Protein AF-A0A6N8WL95-F1 (afdb_monomer)

Radius of gyration: 17.1 Å; Cα contacts (8 Å, |Δi|>4): 83; chains: 1; bounding box: 52×38×41 Å

pLDDT: mean 83.19, std 17.01, range [36.81, 97.06]

Sequence (125 aa):
MNINTDHLKRCISTLRVAWEGLQQCEPGDVLYEIYRAACVKEFELVLDQSGRLLKRRLRPYFASNRQADQLYFNDVFRYAAKHCLIGGDACERWLEYRAARNDTAHEYTAVWLRHITPVAGRPRT

Foldseek 3Di:
DDDDCVQLVVLVVQLVVLVVQLVVDDPPDPSVVVSLVSNLVSVVVNLVSVLVRLLVVCQVVDPHNVVSVPDDSLVSLVSCCVVVVDPPVVSVVSVVLVVCVVPPSPCNVVVVVVPPDDDPDDPDD

Solvent-accessible surface area (backbone atoms only — not comparable to full-atom values): 7207 Å² total; per-residue (Å²): 136,91,77,89,54,65,68,50,53,48,32,52,50,52,26,48,53,24,46,59,52,29,75,74,40,56,93,88,38,72,66,23,54,51,22,49,52,44,30,56,52,28,46,54,50,38,52,53,45,50,52,55,54,48,35,63,68,44,24,84,82,40,101,40,59,65,62,38,68,67,50,51,75,69,49,42,41,52,52,32,28,77,69,65,76,41,52,64,72,54,33,52,54,54,48,51,58,58,54,48,66,76,47,63,81,75,59,43,60,61,60,49,54,64,74,76,52,77,80,77,73,78,82,82,127

Mean predicted aligned error: 9.01 Å

Nearest PDB structures (foldseek):
  1jog-assembly1_B  TM=7.564E-01  e=5.839E-02  Haemophilus influenzae
  7bxo-assembly1_H  TM=4.828E-01  e=1.302E-01  Shewanella oneidensis MR-1
  7ae9-assembly2_D  TM=5.629E-01  e=1.295E+00  Aphanizomenon flos-aquae 2012/KM1/D3
  8h1j-assembly1_A  TM=5.647E-01  e=1.604E+00  Deinococcus radiodurans R1 = ATCC 13939 = DSM 20539

Structure (mmCIF, N/CA/C/O backbone):
data_AF-A0A6N8WL95-F1
#
_entry.id   AF-A0A6N8WL95-F1
#
loop_
_atom_site.group_PDB
_atom_site.id
_atom_site.type_symbol
_atom_site.label_atom_id
_atom_site.label_alt_id
_atom_site.label_comp_id
_atom_site.label_asym_id
_atom_site.label_entity_id
_atom_site.label_seq_id
_atom_site.pdbx_PDB_ins_code
_atom_site.Cartn_x
_atom_site.Cartn_y
_atom_site.Cartn_z
_atom_site.occupancy
_atom_site.B_iso_or_equiv
_atom_site.auth_seq_id
_atom_site.auth_comp_id
_atom_site.auth_asym_id
_atom_site.auth_atom_id
_atom_site.pdbx_PDB_model_num
ATOM 1 N N . MET A 1 1 ? 7.858 -14.722 -15.796 1.00 62.19 1 MET A N 1
ATOM 2 C CA . MET A 1 1 ? 8.129 -14.481 -14.359 1.00 62.19 1 MET A CA 1
ATOM 3 C C . MET A 1 1 ? 6.832 -14.643 -13.584 1.00 62.19 1 MET A C 1
ATOM 5 O O . MET A 1 1 ? 5.928 -13.839 -13.774 1.00 62.19 1 MET A O 1
ATOM 9 N N . ASN A 1 2 ? 6.709 -15.696 -12.773 1.00 77.94 2 ASN A N 1
ATOM 10 C CA . ASN A 1 2 ? 5.534 -15.896 -11.924 1.00 77.94 2 ASN A CA 1
ATOM 11 C C . ASN A 1 2 ? 5.722 -15.101 -10.623 1.00 77.94 2 ASN A C 1
ATOM 13 O 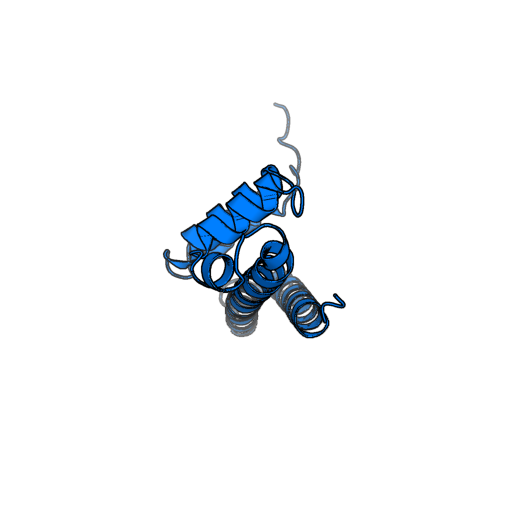O . ASN A 1 2 ? 6.764 -15.223 -9.982 1.00 77.94 2 ASN A O 1
ATOM 17 N N . ILE A 1 3 ? 4.764 -14.248 -10.258 1.00 84.94 3 ILE A N 1
ATOM 18 C CA . ILE A 1 3 ? 4.829 -13.470 -9.016 1.00 84.94 3 ILE A CA 1
ATOM 19 C C . ILE A 1 3 ? 3.818 -14.049 -8.039 1.00 84.94 3 ILE A C 1
ATOM 21 O O . ILE A 1 3 ? 2.623 -14.019 -8.313 1.00 84.94 3 ILE A O 1
ATOM 25 N N . ASN A 1 4 ? 4.299 -14.531 -6.893 1.00 90.81 4 ASN A N 1
ATOM 26 C CA . ASN A 1 4 ? 3.429 -14.945 -5.800 1.00 90.81 4 ASN A CA 1
ATOM 27 C C . ASN A 1 4 ? 2.775 -13.705 -5.159 1.00 90.81 4 ASN A C 1
ATOM 29 O O . ASN A 1 4 ? 3.466 -12.771 -4.749 1.00 90.81 4 ASN A O 1
ATOM 33 N N . THR A 1 5 ? 1.444 -13.719 -5.084 1.00 93.06 5 THR A N 1
ATOM 34 C CA . THR A 1 5 ? 0.613 -12.646 -4.510 1.00 93.06 5 THR A CA 1
ATOM 35 C C . THR A 1 5 ? -0.115 -13.063 -3.229 1.00 93.06 5 THR A C 1
ATOM 37 O O . THR A 1 5 ? -0.940 -12.307 -2.728 1.00 93.06 5 THR A O 1
ATOM 40 N N . ASP A 1 6 ? 0.134 -14.262 -2.709 1.00 94.94 6 ASP A N 1
ATOM 41 C CA . ASP A 1 6 ? -0.662 -14.875 -1.639 1.00 94.94 6 ASP A CA 1
ATOM 42 C C . ASP A 1 6 ? -0.589 -14.066 -0.349 1.00 94.94 6 ASP A C 1
ATOM 44 O O . ASP A 1 6 ? -1.601 -13.856 0.313 1.00 94.94 6 ASP A O 1
ATOM 48 N N . HIS A 1 7 ? 0.595 -13.547 -0.021 1.00 92.88 7 HIS A N 1
ATOM 49 C CA . HIS A 1 7 ? 0.755 -12.700 1.155 1.00 92.88 7 HIS A CA 1
ATOM 50 C C . HIS A 1 7 ? -0.014 -11.379 1.020 1.00 92.88 7 HIS A C 1
ATOM 52 O O . HIS A 1 7 ? -0.751 -11.023 1.934 1.00 92.88 7 HIS A O 1
ATOM 58 N N . LEU A 1 8 ? 0.068 -10.710 -0.139 1.00 93.56 8 LEU A N 1
ATOM 59 C CA . LEU A 1 8 ? -0.706 -9.493 -0.405 1.00 93.56 8 LEU A CA 1
ATOM 60 C C . LEU A 1 8 ? -2.214 -9.764 -0.297 1.00 93.56 8 LEU A C 1
ATOM 62 O O . LEU A 1 8 ? -2.930 -8.999 0.341 1.00 93.56 8 LEU A O 1
ATOM 66 N N . LYS A 1 9 ? -2.694 -10.874 -0.874 1.00 94.88 9 LYS A N 1
ATOM 67 C CA . LYS A 1 9 ? -4.104 -11.282 -0.786 1.00 94.88 9 LYS A CA 1
ATOM 68 C C . LYS A 1 9 ? -4.543 -11.514 0.659 1.00 94.88 9 LYS A C 1
ATOM 70 O O . LYS A 1 9 ? -5.636 -11.094 1.022 1.00 94.88 9 LYS A O 1
ATOM 75 N N . ARG A 1 10 ? -3.696 -12.141 1.485 1.00 96.12 10 ARG A N 1
ATOM 76 C CA . ARG A 1 10 ? -3.969 -12.325 2.918 1.00 96.12 10 ARG A CA 1
ATOM 77 C C . ARG A 1 10 ? -4.065 -10.987 3.647 1.00 96.12 10 ARG A C 1
ATOM 79 O O . ARG A 1 10 ? -5.068 -10.777 4.309 1.00 96.12 10 ARG A O 1
ATOM 86 N N . CYS A 1 11 ? -3.111 -10.072 3.462 1.00 94.12 11 CYS A N 1
ATOM 87 C CA . CYS A 1 11 ? -3.167 -8.741 4.082 1.00 94.12 11 CYS A CA 1
ATOM 88 C C . CYS A 1 11 ? -4.425 -7.963 3.666 1.00 94.12 11 CYS A C 1
ATOM 90 O O . CYS A 1 11 ? -5.101 -7.385 4.508 1.00 94.12 11 CYS A O 1
ATOM 92 N N . ILE A 1 12 ? -4.801 -8.006 2.381 1.00 94.00 12 ILE A N 1
ATOM 93 C CA . ILE A 1 12 ? -6.053 -7.393 1.904 1.00 94.00 12 ILE A CA 1
ATOM 94 C C . ILE A 1 12 ? -7.271 -8.037 2.579 1.00 94.00 12 ILE A C 1
ATOM 96 O O . ILE A 1 12 ? -8.198 -7.331 2.967 1.00 94.00 12 ILE A O 1
ATOM 100 N N . SER A 1 13 ? -7.286 -9.364 2.732 1.00 96.75 13 SER A N 1
ATOM 101 C CA . SER A 1 13 ? -8.378 -10.069 3.409 1.00 96.75 13 SER A CA 1
ATOM 102 C C 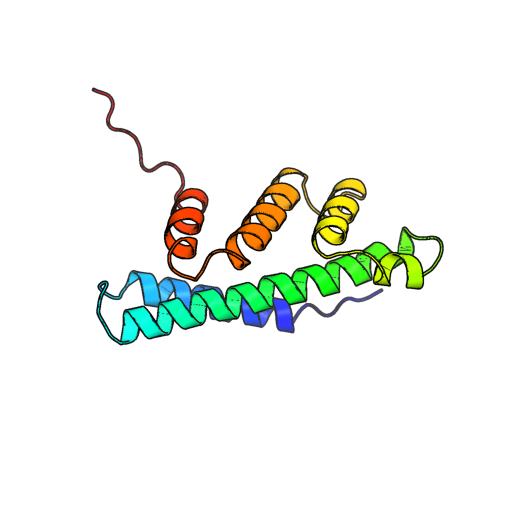. SER A 1 13 ? -8.489 -9.667 4.879 1.00 96.75 13 SER A C 1
ATOM 104 O O . SER A 1 13 ? -9.586 -9.366 5.338 1.00 96.75 13 SER A O 1
ATOM 106 N N . THR A 1 14 ? -7.371 -9.630 5.607 1.00 96.06 14 THR A N 1
ATOM 107 C CA . THR A 1 14 ? -7.345 -9.223 7.017 1.00 96.06 14 THR A CA 1
ATOM 108 C C . THR A 1 14 ? -7.783 -7.771 7.175 1.00 96.06 14 THR A C 1
ATOM 110 O O . THR A 1 14 ? -8.608 -7.479 8.034 1.00 96.06 14 THR A O 1
ATOM 113 N N . LEU A 1 15 ? -7.303 -6.873 6.306 1.00 94.44 15 LEU A N 1
ATOM 114 C CA . LEU A 1 15 ? -7.712 -5.470 6.291 1.00 94.44 15 LEU A CA 1
ATOM 115 C C . LEU A 1 15 ? -9.225 -5.320 6.103 1.00 94.44 15 LEU A C 1
ATOM 117 O O . LEU A 1 15 ? -9.844 -4.522 6.797 1.00 94.44 15 LEU A O 1
ATOM 121 N N . ARG A 1 16 ? -9.829 -6.091 5.190 1.00 95.75 16 ARG A N 1
ATOM 122 C CA . ARG A 1 16 ? -11.283 -6.057 4.970 1.00 95.75 16 ARG A CA 1
ATOM 123 C C . ARG A 1 16 ? -12.057 -6.489 6.209 1.00 95.75 16 ARG A C 1
ATOM 125 O O . ARG A 1 16 ? -12.970 -5.779 6.601 1.00 95.75 16 ARG A O 1
ATOM 132 N N . VAL A 1 17 ? -11.651 -7.584 6.854 1.00 97.06 17 VAL A N 1
ATOM 133 C CA . VAL A 1 17 ? -12.291 -8.051 8.096 1.00 97.06 17 VAL A CA 1
ATOM 134 C C . VAL A 1 17 ? -12.138 -7.023 9.216 1.00 97.06 17 VAL A C 1
ATOM 136 O O . VAL A 1 17 ? -13.105 -6.720 9.906 1.00 97.06 17 VAL A O 1
ATOM 139 N N . ALA A 1 18 ? -10.943 -6.450 9.383 1.00 94.19 18 ALA A N 1
ATOM 140 C CA . ALA A 1 18 ? -10.708 -5.415 10.384 1.00 94.19 18 ALA A CA 1
ATOM 141 C C . ALA A 1 18 ? -11.567 -4.169 10.124 1.00 94.19 18 ALA A C 1
ATOM 143 O O . ALA A 1 18 ? -12.119 -3.598 11.059 1.00 94.19 18 ALA A O 1
ATOM 144 N N . TRP A 1 19 ? -11.712 -3.775 8.858 1.00 93.62 19 TRP A N 1
ATOM 145 C CA . TRP A 1 19 ? -12.551 -2.650 8.461 1.00 93.62 19 TRP A CA 1
ATOM 146 C C . TRP A 1 19 ? -14.034 -2.918 8.721 1.00 93.62 19 TRP A C 1
ATOM 148 O O . TRP A 1 19 ? -14.708 -2.085 9.317 1.00 93.62 19 TRP A O 1
ATOM 158 N N . GLU A 1 20 ? -14.535 -4.085 8.319 1.00 95.38 20 GLU A N 1
ATOM 159 C CA . GLU A 1 20 ? -15.920 -4.501 8.564 1.00 95.38 20 GLU A CA 1
ATOM 160 C C . GLU A 1 20 ? -16.231 -4.550 10.067 1.00 95.38 20 GLU A C 1
ATOM 162 O O . GLU A 1 20 ? -17.275 -4.052 10.482 1.00 95.38 20 GLU A O 1
ATOM 167 N N . GLY A 1 21 ? -15.303 -5.060 10.886 1.00 94.25 21 GLY A N 1
ATOM 168 C CA . GLY A 1 21 ? -15.416 -5.036 12.345 1.00 94.25 21 GLY A CA 1
ATOM 169 C C . GLY A 1 21 ? -15.421 -3.618 12.918 1.00 94.25 21 GLY A C 1
ATOM 170 O O . GLY A 1 21 ? -16.257 -3.304 13.760 1.00 94.25 21 GLY A O 1
ATOM 171 N N . LEU A 1 22 ? -14.553 -2.732 12.418 1.00 93.44 22 LEU A N 1
ATOM 172 C CA . LEU A 1 22 ? -14.496 -1.334 12.853 1.00 93.44 22 LEU A CA 1
ATOM 173 C C . LEU A 1 22 ? -15.824 -0.599 12.629 1.00 93.44 22 LEU A C 1
ATOM 175 O O . LEU A 1 22 ? -16.238 0.173 13.485 1.00 93.44 22 LEU A O 1
ATOM 179 N N . GLN A 1 23 ? -16.493 -0.846 11.497 1.00 93.62 23 GLN A N 1
ATOM 180 C CA . GLN A 1 23 ? -17.784 -0.225 11.160 1.00 93.62 23 GLN A CA 1
ATOM 181 C C . GLN A 1 23 ? -18.934 -0.652 12.087 1.00 93.62 23 GLN A C 1
ATOM 183 O O . GLN A 1 23 ? -19.991 -0.028 12.064 1.00 93.62 23 GLN A O 1
ATOM 188 N N . GLN A 1 24 ? -18.754 -1.719 12.867 1.00 94.56 24 GLN A N 1
ATOM 189 C CA . GLN A 1 24 ? -19.759 -2.249 13.791 1.00 94.56 24 GLN A CA 1
ATOM 190 C C . GLN A 1 24 ? -19.512 -1.837 15.249 1.00 94.56 24 GLN A C 1
ATOM 192 O O . GLN A 1 24 ? -20.289 -2.218 16.121 1.00 94.56 24 GLN A O 1
ATOM 197 N N . CYS A 1 25 ? -18.428 -1.112 15.532 1.00 92.69 25 CYS A N 1
ATOM 198 C CA . CYS A 1 25 ? -18.081 -0.667 16.879 1.00 92.69 25 CYS A CA 1
ATOM 199 C C . CYS A 1 25 ? -18.314 0.835 17.035 1.00 92.69 25 CYS A C 1
ATOM 201 O O . CYS A 1 25 ? -18.0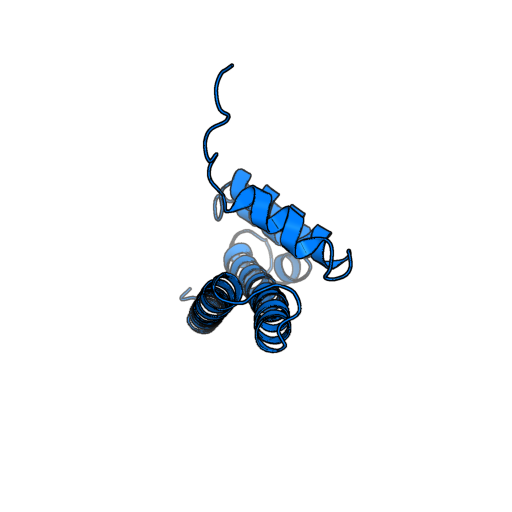85 1.603 16.098 1.00 92.69 25 CYS A O 1
ATOM 203 N N . GLU A 1 26 ? -18.700 1.259 18.236 1.00 89.38 26 GLU A N 1
ATOM 204 C CA . GLU A 1 26 ? -18.841 2.678 18.539 1.00 89.38 26 GLU A CA 1
ATOM 205 C C . GLU A 1 26 ? -17.470 3.294 18.866 1.00 89.38 26 GLU A C 1
ATOM 207 O O . GLU A 1 26 ? -16.626 2.654 19.509 1.00 89.38 26 GLU A O 1
ATOM 212 N N . PRO A 1 27 ? -17.207 4.546 18.452 1.00 85.25 27 PRO A N 1
ATOM 213 C CA . PRO A 1 27 ? -15.998 5.253 18.852 1.00 85.25 27 PRO A CA 1
ATOM 214 C C . PRO A 1 27 ? -15.856 5.305 20.378 1.00 85.25 27 PRO A C 1
ATOM 216 O O . PRO A 1 27 ? -16.760 5.743 21.086 1.00 85.25 27 PRO A O 1
ATOM 219 N N . GLY A 1 28 ? -14.693 4.891 20.882 1.00 81.94 28 GLY A N 1
ATOM 220 C CA . GLY A 1 28 ? -14.415 4.794 22.319 1.00 81.94 28 GLY A CA 1
ATOM 221 C C . GLY A 1 28 ? -14.526 3.377 22.889 1.00 81.94 28 GLY A C 1
ATOM 222 O O . GLY A 1 28 ? -14.004 3.133 23.977 1.00 81.94 28 GLY A O 1
ATOM 223 N N . ASP A 1 29 ? -15.104 2.427 22.149 1.00 90.94 29 ASP A N 1
ATOM 224 C CA . ASP A 1 29 ? -15.051 1.015 22.523 1.00 90.94 29 ASP A CA 1
ATOM 225 C C . ASP A 1 29 ? -13.630 0.452 22.386 1.00 90.94 29 ASP A C 1
ATOM 227 O O . ASP A 1 29 ? -12.887 0.749 21.447 1.00 90.94 29 ASP A O 1
ATOM 231 N N . VAL A 1 30 ? -13.260 -0.469 23.279 1.00 91.69 30 VAL A N 1
ATOM 232 C CA . VAL A 1 30 ? -11.964 -1.169 23.196 1.00 91.69 30 VAL A CA 1
ATOM 233 C C . VAL A 1 30 ? -11.831 -1.922 21.867 1.00 91.69 30 VAL A C 1
ATOM 235 O O . VAL A 1 30 ? -10.762 -1.926 21.259 1.00 91.69 30 VAL A O 1
ATOM 238 N N . LEU A 1 31 ? -12.922 -2.528 21.385 1.00 91.69 31 LEU A N 1
ATOM 239 C CA . LEU A 1 31 ? -12.943 -3.209 20.088 1.00 91.69 31 LEU A CA 1
ATOM 240 C C . LEU A 1 31 ? -12.757 -2.234 18.920 1.00 91.69 31 LEU A C 1
ATOM 242 O O . LEU A 1 31 ? -12.054 -2.577 17.970 1.00 91.69 31 LEU A O 1
ATOM 246 N N . TYR A 1 32 ? -13.304 -1.018 19.012 1.00 91.69 32 TYR A N 1
ATOM 247 C CA . TYR A 1 32 ? -13.092 0.025 18.009 1.00 91.69 32 TYR A CA 1
ATOM 248 C C . TYR A 1 32 ? -11.602 0.366 17.886 1.00 91.69 32 TYR A C 1
ATOM 250 O O . TYR A 1 32 ? -11.050 0.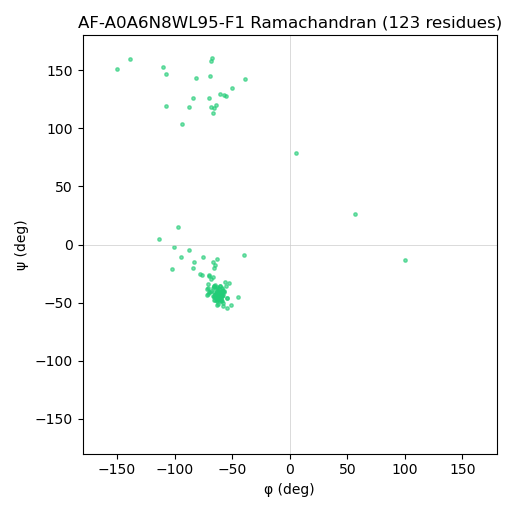345 16.785 1.00 91.69 32 TYR A O 1
ATOM 258 N N . GLU A 1 33 ? -10.905 0.584 19.005 1.00 89.81 33 GLU A N 1
ATOM 259 C CA . GLU A 1 33 ? -9.466 0.882 18.969 1.00 89.81 33 GLU A CA 1
ATOM 260 C C . GLU A 1 33 ? -8.626 -0.299 18.462 1.00 89.81 33 GLU A C 1
ATOM 262 O O . GLU A 1 33 ? -7.674 -0.098 17.702 1.00 89.81 33 GLU A O 1
ATOM 267 N N . ILE A 1 34 ? -9.002 -1.537 18.806 1.00 92.25 34 ILE A N 1
ATOM 268 C CA . ILE A 1 34 ? -8.341 -2.745 18.291 1.00 92.25 34 ILE A CA 1
ATOM 269 C C . ILE A 1 34 ? -8.493 -2.837 16.770 1.00 92.25 34 ILE A C 1
ATOM 271 O O . ILE A 1 34 ? -7.494 -2.986 16.059 1.00 92.25 34 ILE A O 1
ATOM 275 N N . TYR A 1 35 ? -9.717 -2.723 16.250 1.00 93.12 35 TYR A N 1
ATOM 276 C CA . TYR A 1 35 ? -9.956 -2.801 14.810 1.00 93.12 35 TYR A CA 1
ATOM 277 C C . TYR A 1 35 ? -9.317 -1.636 14.057 1.00 93.12 35 TYR A C 1
ATOM 279 O O . TYR A 1 35 ? -8.771 -1.833 12.970 1.00 93.12 35 TYR A O 1
ATOM 287 N N . ARG A 1 36 ? -9.301 -0.436 14.646 1.00 90.50 36 ARG A N 1
ATOM 288 C CA . ARG A 1 36 ? -8.632 0.733 14.074 1.00 90.50 36 ARG A CA 1
ATOM 289 C C . ARG A 1 36 ? -7.125 0.508 13.964 1.00 90.50 36 ARG A C 1
ATOM 291 O O . ARG A 1 36 ? -6.555 0.732 12.895 1.00 90.50 36 ARG A O 1
ATOM 298 N N . ALA A 1 37 ? -6.484 0.021 15.027 1.00 89.12 37 ALA A N 1
ATOM 299 C CA . ALA A 1 37 ? -5.061 -0.312 15.010 1.00 89.12 37 ALA A CA 1
ATOM 300 C C . ALA A 1 37 ? -4.747 -1.418 13.987 1.00 89.12 37 ALA A C 1
ATOM 302 O O . ALA A 1 37 ? -3.767 -1.310 13.243 1.00 89.12 37 ALA A O 1
ATOM 303 N N . ALA A 1 38 ? -5.603 -2.440 13.894 1.00 92.31 38 ALA A N 1
ATOM 304 C CA . ALA A 1 38 ? -5.482 -3.502 12.899 1.00 92.31 38 ALA A CA 1
ATOM 305 C C . ALA A 1 38 ? -5.602 -2.964 11.463 1.00 92.31 38 ALA A C 1
ATOM 307 O O . ALA A 1 38 ? -4.773 -3.305 10.622 1.00 92.31 38 ALA A O 1
ATOM 308 N N . CYS A 1 39 ? -6.557 -2.069 11.183 1.00 91.12 39 CYS A N 1
ATOM 309 C CA . CYS A 1 39 ? -6.710 -1.444 9.866 1.00 91.12 39 CYS A CA 1
ATOM 310 C C . CYS A 1 39 ? -5.452 -0.682 9.445 1.00 91.12 39 CYS A C 1
ATOM 312 O O . CYS A 1 39 ? -4.952 -0.876 8.337 1.00 91.12 39 CYS A O 1
ATOM 314 N N . VAL A 1 40 ? -4.915 0.159 10.335 1.00 87.81 40 VAL A N 1
ATOM 315 C CA . VAL A 1 40 ? -3.676 0.903 10.068 1.00 87.81 40 VAL A CA 1
ATOM 316 C C . VAL A 1 40 ? -2.536 -0.073 9.792 1.00 87.81 40 VAL A C 1
ATOM 318 O O . VAL A 1 40 ? -1.823 0.070 8.797 1.00 87.81 40 VAL A O 1
ATOM 321 N N . LYS A 1 41 ? -2.384 -1.102 10.633 1.00 89.31 41 LYS A N 1
ATOM 322 C CA . LYS A 1 41 ? -1.275 -2.044 10.510 1.00 89.31 41 LYS A CA 1
ATOM 323 C C . LYS A 1 41 ? -1.334 -2.865 9.225 1.00 89.31 41 LYS A C 1
ATOM 325 O O . LYS A 1 41 ? -0.329 -2.975 8.523 1.00 89.31 41 LYS A O 1
ATOM 330 N N . GLU A 1 42 ? -2.493 -3.430 8.909 1.00 91.94 42 GLU A N 1
ATOM 331 C CA . GLU A 1 42 ? -2.680 -4.221 7.694 1.00 91.94 42 GLU A CA 1
ATOM 332 C C . GLU A 1 42 ? -2.530 -3.361 6.444 1.00 91.94 42 GLU A C 1
ATOM 334 O O . GLU A 1 42 ? -1.947 -3.801 5.452 1.00 91.94 42 GLU A O 1
ATOM 339 N N . PHE A 1 43 ? -2.963 -2.103 6.494 1.00 89.38 43 PHE A N 1
ATOM 340 C CA . PHE A 1 43 ? -2.741 -1.191 5.388 1.00 89.38 43 PHE A CA 1
ATOM 341 C C . PHE A 1 43 ? -1.251 -0.909 5.131 1.00 89.38 43 PHE A C 1
ATOM 343 O O . PHE A 1 43 ? -0.811 -0.940 3.978 1.00 89.38 43 PHE A O 1
ATOM 350 N N . GLU A 1 44 ? -0.443 -0.704 6.177 1.00 89.62 44 GLU A N 1
ATOM 351 C CA . GLU A 1 44 ? 1.013 -0.578 6.021 1.00 89.62 44 GLU A CA 1
ATOM 352 C C . GLU A 1 44 ? 1.628 -1.812 5.345 1.00 89.62 44 GLU A C 1
ATOM 354 O O . GLU A 1 44 ? 2.517 -1.682 4.497 1.00 89.62 44 GLU A O 1
ATOM 359 N N . LEU A 1 45 ? 1.147 -3.009 5.698 1.00 91.88 45 LEU A N 1
ATOM 360 C CA . LEU A 1 45 ? 1.590 -4.258 5.079 1.00 91.88 45 LEU A CA 1
ATOM 361 C C . LEU A 1 45 ? 1.184 -4.317 3.603 1.00 91.88 45 LEU A C 1
ATOM 363 O O . LEU A 1 45 ? 2.012 -4.650 2.754 1.00 91.88 45 LEU A O 1
ATOM 367 N N . VAL A 1 46 ? -0.053 -3.939 3.270 1.00 92.62 46 VAL A N 1
ATOM 368 C CA . VAL A 1 46 ? -0.534 -3.860 1.883 1.00 92.62 46 VAL A CA 1
ATOM 369 C C . VAL A 1 46 ? 0.316 -2.891 1.055 1.00 92.62 46 VAL A C 1
ATOM 371 O O . VAL A 1 46 ? 0.718 -3.246 -0.058 1.00 92.62 46 VAL A O 1
ATOM 374 N N . LEU A 1 47 ? 0.644 -1.707 1.586 1.00 90.31 47 LEU A N 1
ATOM 375 C CA . LEU A 1 47 ? 1.529 -0.729 0.940 1.00 90.31 47 LEU A CA 1
ATOM 376 C C . LEU A 1 47 ? 2.916 -1.310 0.648 1.00 90.31 47 LEU A C 1
ATOM 378 O O . LEU A 1 47 ? 3.398 -1.248 -0.488 1.00 90.31 47 LEU A O 1
ATOM 382 N N . ASP A 1 48 ? 3.562 -1.875 1.668 1.00 91.00 48 ASP A N 1
ATOM 383 C CA . ASP A 1 48 ? 4.910 -2.434 1.558 1.00 91.00 48 ASP A CA 1
ATOM 384 C C . ASP A 1 48 ? 4.952 -3.603 0.562 1.00 91.00 48 ASP A C 1
ATOM 386 O O . ASP A 1 48 ? 5.799 -3.629 -0.339 1.00 91.00 48 ASP A O 1
ATOM 390 N N . GLN A 1 49 ? 3.999 -4.534 0.651 1.00 93.50 49 GLN A N 1
ATOM 391 C CA . GLN A 1 49 ? 3.929 -5.671 -0.265 1.00 93.50 49 GLN A CA 1
ATOM 392 C C . GLN A 1 49 ? 3.642 -5.235 -1.702 1.00 93.50 49 GLN A C 1
ATOM 394 O O . GLN A 1 49 ? 4.306 -5.712 -2.625 1.00 93.50 49 GLN A O 1
ATOM 399 N N . SER A 1 50 ? 2.726 -4.288 -1.909 1.00 93.00 50 SER A N 1
ATOM 400 C CA . SER A 1 50 ? 2.426 -3.758 -3.245 1.00 93.00 50 SER A CA 1
ATOM 401 C C . SER A 1 50 ? 3.661 -3.117 -3.880 1.00 93.00 50 SER A C 1
ATOM 403 O O . SER A 1 50 ? 4.012 -3.449 -5.013 1.00 93.00 50 SER A O 1
ATOM 405 N N . GLY A 1 51 ? 4.395 -2.287 -3.130 1.00 92.50 51 GLY A N 1
ATOM 406 C CA . GLY A 1 51 ? 5.639 -1.673 -3.601 1.00 92.50 51 GLY A CA 1
ATOM 407 C C . GLY A 1 51 ? 6.714 -2.704 -3.967 1.00 92.50 51 GLY A C 1
ATOM 408 O O . GLY A 1 51 ? 7.338 -2.611 -5.027 1.00 92.50 51 GLY A O 1
ATOM 409 N N . ARG A 1 52 ? 6.907 -3.743 -3.144 1.00 92.12 52 ARG A N 1
ATOM 410 C CA . ARG A 1 52 ? 7.869 -4.827 -3.427 1.00 92.12 52 ARG A CA 1
ATOM 411 C C . ARG A 1 52 ? 7.509 -5.610 -4.689 1.00 92.12 52 ARG A C 1
ATOM 413 O O . ARG A 1 52 ? 8.389 -5.925 -5.494 1.00 92.12 52 ARG A O 1
ATOM 420 N N . LEU A 1 53 ? 6.231 -5.933 -4.871 1.00 94.00 53 LEU A N 1
ATOM 421 C CA . LEU A 1 53 ? 5.752 -6.683 -6.033 1.00 94.00 53 LEU A CA 1
ATOM 422 C C . LEU A 1 53 ? 5.842 -5.845 -7.315 1.00 94.00 53 LEU A C 1
ATOM 424 O O . LEU A 1 53 ? 6.301 -6.357 -8.339 1.00 94.00 53 LEU A O 1
ATOM 428 N N . LEU A 1 54 ? 5.497 -4.556 -7.249 1.00 93.38 54 LEU A N 1
ATOM 429 C CA . LEU A 1 54 ? 5.663 -3.622 -8.365 1.00 93.38 54 LEU A CA 1
ATOM 430 C C . LEU A 1 54 ? 7.131 -3.463 -8.750 1.00 93.38 54 LEU A C 1
ATOM 432 O O . LEU A 1 54 ? 7.467 -3.598 -9.922 1.00 93.38 54 LEU A O 1
ATOM 436 N N . LYS A 1 55 ? 8.032 -3.293 -7.780 1.00 92.88 55 LYS A N 1
ATOM 437 C CA . LYS A 1 55 ? 9.479 -3.226 -8.029 1.00 92.88 55 LYS A CA 1
ATOM 438 C C . LYS A 1 55 ? 9.995 -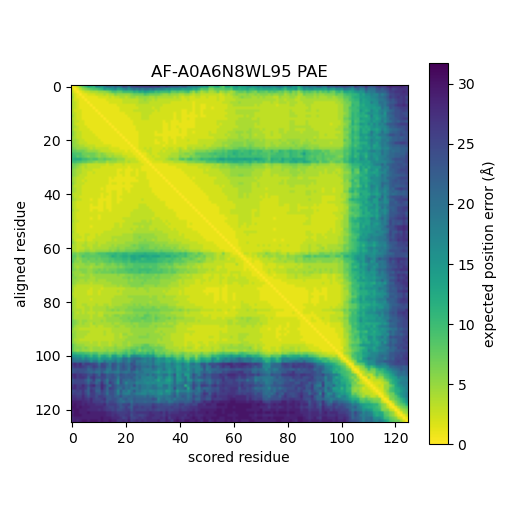4.477 -8.754 1.00 92.88 55 LYS A C 1
ATOM 440 O O . LYS A 1 55 ? 10.754 -4.367 -9.713 1.00 92.88 55 LYS A O 1
ATOM 445 N N . ARG A 1 56 ? 9.515 -5.671 -8.380 1.00 91.94 56 ARG A N 1
ATOM 446 C CA . ARG A 1 56 ? 9.816 -6.921 -9.107 1.00 91.94 56 ARG A CA 1
ATOM 447 C C . ARG A 1 56 ? 9.281 -6.913 -10.541 1.00 91.94 56 ARG A C 1
ATOM 449 O O . ARG A 1 56 ? 9.982 -7.385 -11.429 1.00 91.94 56 ARG A O 1
ATOM 456 N N . ARG A 1 57 ? 8.071 -6.390 -10.776 1.00 92.62 57 ARG A N 1
ATOM 457 C CA . ARG A 1 57 ? 7.503 -6.238 -12.132 1.00 92.62 57 ARG A CA 1
ATOM 458 C C . ARG A 1 57 ? 8.203 -5.176 -12.965 1.00 92.62 57 ARG A C 1
ATOM 460 O O . ARG A 1 57 ? 8.185 -5.290 -14.182 1.00 92.62 57 ARG A O 1
ATOM 467 N N . LEU A 1 58 ? 8.817 -4.188 -12.328 1.00 93.38 58 LEU A N 1
ATOM 468 C CA . LEU A 1 58 ? 9.520 -3.108 -13.004 1.00 93.38 58 LEU A CA 1
ATOM 469 C C . LEU A 1 58 ? 10.905 -3.511 -13.511 1.00 93.38 58 LEU A C 1
ATOM 471 O O . LEU A 1 58 ? 11.369 -2.933 -14.484 1.00 93.38 58 LEU A O 1
ATOM 475 N N . ARG A 1 59 ? 11.549 -4.519 -12.910 1.00 92.75 59 ARG A N 1
ATOM 476 C CA . ARG A 1 59 ? 12.899 -4.981 -13.286 1.00 92.75 59 ARG A CA 1
ATOM 477 C C . ARG A 1 59 ? 13.150 -5.129 -14.799 1.00 92.75 59 ARG A C 1
ATOM 479 O O . ARG A 1 59 ? 14.176 -4.624 -15.240 1.00 92.75 59 ARG A O 1
ATOM 486 N N . PRO A 1 60 ? 12.251 -5.732 -15.606 1.00 92.75 60 PRO A N 1
ATOM 487 C CA . PRO A 1 60 ? 12.455 -5.874 -17.052 1.00 92.75 60 PRO A CA 1
ATOM 488 C C . PRO A 1 60 ? 12.483 -4.555 -17.837 1.00 92.75 60 PRO A C 1
ATOM 490 O O . PRO A 1 60 ? 12.941 -4.545 -18.973 1.00 92.75 60 PRO A O 1
ATOM 493 N N . TYR A 1 61 ? 11.987 -3.456 -17.262 1.00 91.88 61 TYR A N 1
ATOM 494 C CA . TYR A 1 61 ? 11.972 -2.136 -17.901 1.00 91.88 61 TYR A CA 1
ATOM 495 C C . TYR A 1 61 ? 13.257 -1.332 -17.651 1.00 91.88 61 TYR A C 1
ATOM 497 O O . TYR A 1 61 ? 13.411 -0.240 -18.195 1.00 91.88 61 TYR A O 1
ATOM 505 N N . PHE A 1 62 ? 14.180 -1.852 -16.837 1.00 91.88 62 PHE A N 1
ATOM 506 C CA . PHE A 1 62 ? 15.464 -1.220 -16.542 1.00 91.88 62 PHE A CA 1
ATOM 507 C C . PHE A 1 62 ? 16.615 -1.995 -17.182 1.00 91.88 62 PHE A C 1
ATOM 509 O O . PHE A 1 62 ? 16.556 -3.211 -17.341 1.00 91.88 62 PHE A O 1
ATOM 516 N N . ALA A 1 63 ? 17.714 -1.294 -17.476 1.00 89.19 63 ALA A N 1
ATOM 517 C CA . ALA A 1 63 ? 18.918 -1.911 -18.039 1.00 89.19 63 ALA A CA 1
ATOM 518 C C . ALA A 1 63 ? 19.601 -2.887 -17.061 1.00 89.19 63 ALA A C 1
ATOM 520 O O . ALA A 1 63 ? 20.382 -3.744 -17.464 1.00 89.19 63 ALA A O 1
ATOM 521 N N . SER A 1 64 ? 19.323 -2.762 -15.760 1.00 89.25 64 SER A N 1
ATOM 522 C CA . SER A 1 64 ? 19.765 -3.719 -14.748 1.00 89.25 64 SER A CA 1
ATOM 523 C C . SER A 1 64 ? 18.788 -3.786 -13.577 1.00 89.25 64 SER A C 1
ATOM 525 O O . SER A 1 64 ? 18.174 -2.787 -13.198 1.00 89.25 64 SER A O 1
ATOM 527 N N . ASN A 1 65 ? 18.720 -4.951 -12.926 1.00 87.75 65 ASN A N 1
ATOM 528 C CA . ASN A 1 65 ? 17.904 -5.145 -11.721 1.00 87.75 65 ASN A CA 1
ATOM 529 C C . ASN A 1 65 ? 18.259 -4.148 -10.602 1.00 87.75 65 ASN A C 1
ATOM 531 O O . ASN A 1 65 ? 17.377 -3.717 -9.864 1.00 87.75 65 ASN A O 1
ATOM 535 N N . ARG A 1 66 ? 19.533 -3.734 -10.515 1.00 88.19 66 ARG A N 1
ATOM 536 C CA . ARG A 1 66 ? 20.021 -2.780 -9.509 1.00 88.19 66 ARG A CA 1
ATOM 537 C C . ARG A 1 66 ? 19.351 -1.410 -9.626 1.00 88.19 66 ARG A C 1
ATOM 539 O O . ARG A 1 66 ? 19.064 -0.804 -8.601 1.00 88.19 66 ARG A O 1
ATOM 546 N N . GLN A 1 67 ? 19.078 -0.941 -10.845 1.00 89.81 67 GLN A N 1
ATOM 547 C CA . GLN A 1 67 ? 18.397 0.342 -11.056 1.00 89.81 67 GLN A CA 1
ATOM 548 C C . GLN A 1 67 ? 16.965 0.302 -10.513 1.00 89.81 67 GLN A C 1
ATOM 550 O O . GLN A 1 67 ? 16.552 1.211 -9.799 1.00 89.81 67 GLN A O 1
ATOM 555 N N . ALA A 1 68 ? 16.236 -0.787 -10.773 1.00 87.81 68 ALA A N 1
ATOM 556 C CA . ALA A 1 68 ? 14.900 -0.983 -10.213 1.00 87.81 68 ALA A CA 1
ATOM 557 C C . ALA A 1 68 ? 14.932 -1.076 -8.675 1.00 87.81 68 ALA A C 1
ATOM 559 O O . ALA A 1 68 ? 14.055 -0.543 -7.994 1.00 87.81 68 ALA A O 1
ATOM 560 N N . ASP A 1 69 ? 15.956 -1.722 -8.110 1.00 86.56 69 ASP A N 1
ATOM 561 C CA . ASP A 1 69 ? 16.085 -1.885 -6.661 1.00 86.56 69 ASP A CA 1
ATOM 562 C C . ASP A 1 69 ? 16.376 -0.559 -5.932 1.00 86.56 69 ASP A C 1
ATOM 564 O O . ASP A 1 69 ? 15.892 -0.370 -4.811 1.00 86.56 69 ASP A O 1
ATOM 568 N N . GLN A 1 70 ? 17.056 0.384 -6.592 1.00 91.44 70 GLN A N 1
ATOM 569 C CA . GLN A 1 70 ? 17.367 1.727 -6.081 1.00 91.44 70 GLN A CA 1
ATOM 570 C C . GLN A 1 70 ? 16.179 2.698 -6.079 1.00 91.44 70 GLN A C 1
ATOM 572 O O . GLN A 1 70 ? 16.275 3.756 -5.461 1.00 91.44 70 GLN A O 1
ATOM 577 N N . LEU A 1 71 ? 15.057 2.358 -6.724 1.00 91.31 71 LEU A N 1
ATOM 578 C CA . LEU A 1 71 ? 13.878 3.225 -6.731 1.00 91.31 71 LEU A CA 1
ATOM 579 C C . LEU A 1 71 ? 13.352 3.454 -5.309 1.00 91.31 71 LEU A C 1
ATOM 581 O O . LEU A 1 71 ? 13.082 2.494 -4.569 1.00 91.31 71 LEU A O 1
ATOM 585 N N . TYR A 1 72 ? 13.135 4.723 -4.966 1.00 90.81 72 TYR A N 1
ATOM 586 C CA . TYR A 1 72 ? 12.387 5.105 -3.775 1.00 90.81 72 TYR A CA 1
ATOM 587 C C . TYR A 1 72 ? 10.914 4.722 -3.926 1.00 90.81 72 TYR A C 1
ATOM 589 O O . TYR A 1 72 ? 10.419 4.515 -5.034 1.00 90.81 72 TYR A O 1
ATOM 597 N N . PHE A 1 73 ? 10.195 4.631 -2.804 1.00 88.19 73 PHE A N 1
ATOM 598 C CA . PHE A 1 73 ? 8.800 4.179 -2.787 1.00 88.19 73 PHE A CA 1
ATOM 599 C C . PHE A 1 73 ? 7.932 4.937 -3.799 1.00 88.19 73 PHE A C 1
ATOM 601 O O . PHE A 1 73 ? 7.307 4.311 -4.646 1.00 88.19 73 PHE A O 1
ATOM 608 N N . ASN A 1 74 ? 7.957 6.272 -3.769 1.00 92.38 74 ASN A N 1
ATOM 609 C CA . ASN A 1 74 ? 7.143 7.096 -4.666 1.00 92.38 74 ASN A CA 1
ATOM 610 C C . ASN A 1 74 ? 7.486 6.850 -6.142 1.00 92.38 74 ASN A C 1
ATOM 612 O O . ASN A 1 74 ? 6.600 6.831 -6.995 1.00 92.38 74 ASN A O 1
ATOM 616 N N . ASP A 1 75 ? 8.762 6.608 -6.443 1.00 94.88 75 ASP A N 1
ATOM 617 C CA . ASP A 1 75 ? 9.209 6.362 -7.810 1.00 94.88 75 ASP A CA 1
ATOM 618 C C . ASP A 1 75 ? 8.744 4.999 -8.315 1.00 94.88 75 ASP A C 1
ATOM 620 O O . ASP A 1 75 ? 8.376 4.888 -9.479 1.00 94.88 75 ASP A O 1
ATOM 624 N N . VAL A 1 76 ? 8.651 3.980 -7.453 1.00 95.38 76 VAL A N 1
ATOM 625 C CA . VAL A 1 76 ? 8.081 2.677 -7.837 1.00 95.38 76 VAL A CA 1
ATOM 626 C C . VAL A 1 76 ? 6.675 2.844 -8.422 1.00 95.38 76 VAL A C 1
ATOM 628 O O . VAL A 1 76 ? 6.396 2.289 -9.482 1.00 95.38 76 VAL A O 1
ATOM 631 N N . PHE A 1 77 ? 5.801 3.634 -7.792 1.00 94.81 77 PHE A N 1
ATOM 632 C CA . PHE A 1 77 ? 4.435 3.842 -8.291 1.00 94.81 77 PHE A CA 1
ATOM 633 C C . PHE A 1 77 ? 4.403 4.715 -9.550 1.00 94.81 77 PHE A C 1
ATOM 635 O O . PHE A 1 77 ? 3.684 4.390 -10.494 1.00 94.81 77 PHE A O 1
ATOM 642 N N . ARG A 1 78 ? 5.249 5.750 -9.630 1.00 96.00 78 ARG A N 1
ATOM 643 C C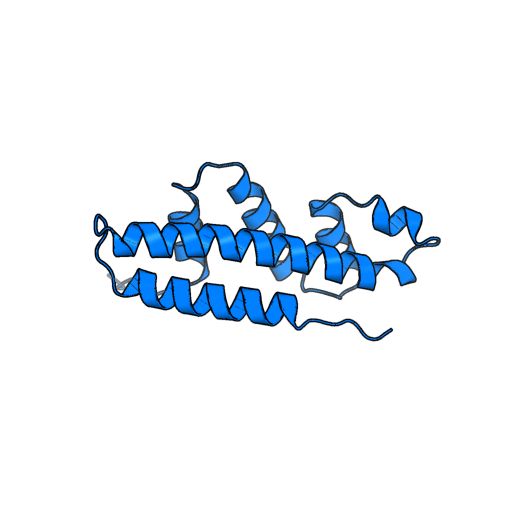A . ARG A 1 78 ? 5.367 6.591 -10.835 1.00 96.00 78 ARG A CA 1
ATOM 644 C C . ARG A 1 78 ? 5.849 5.801 -12.049 1.00 96.00 78 ARG A C 1
ATOM 646 O O . ARG A 1 78 ? 5.267 5.911 -13.124 1.00 96.00 78 ARG A O 1
ATOM 653 N N . TYR A 1 79 ? 6.883 4.976 -11.886 1.00 96.38 79 TYR A N 1
ATOM 654 C CA . TYR A 1 79 ? 7.363 4.097 -12.953 1.00 96.38 79 TYR A CA 1
ATOM 655 C C . TYR A 1 79 ? 6.335 3.015 -13.293 1.00 96.38 79 TYR A C 1
ATOM 657 O O . TYR A 1 79 ? 6.151 2.705 -14.468 1.00 96.38 79 TYR A O 1
ATOM 665 N N . ALA A 1 80 ? 5.621 2.473 -12.301 1.00 95.50 80 ALA A N 1
ATOM 666 C CA . ALA A 1 80 ? 4.537 1.528 -12.551 1.00 95.50 80 ALA A CA 1
ATOM 667 C C . ALA A 1 80 ? 3.425 2.146 -13.413 1.00 95.50 80 ALA A C 1
ATOM 669 O O . ALA A 1 80 ? 2.983 1.502 -14.361 1.00 95.50 80 ALA A O 1
ATOM 670 N N . ALA A 1 81 ? 3.026 3.393 -13.148 1.00 96.31 81 ALA A N 1
ATOM 671 C CA . ALA A 1 81 ? 2.059 4.113 -13.976 1.00 96.31 81 ALA A CA 1
ATOM 672 C C . ALA A 1 81 ? 2.608 4.426 -15.374 1.00 96.31 81 ALA A C 1
ATOM 674 O O . ALA A 1 81 ? 1.939 4.168 -16.370 1.00 96.31 81 ALA A O 1
ATOM 675 N N . LYS A 1 82 ? 3.861 4.895 -15.465 1.00 96.44 82 LYS A N 1
ATOM 676 C CA . LYS A 1 82 ? 4.551 5.162 -16.740 1.00 96.44 82 LYS A CA 1
ATOM 677 C C . LYS A 1 82 ? 4.582 3.938 -17.663 1.00 96.44 82 LYS A C 1
ATOM 679 O O . LYS A 1 82 ? 4.506 4.088 -18.877 1.00 96.44 82 LYS A O 1
ATOM 684 N N . HIS A 1 83 ? 4.711 2.742 -17.093 1.00 95.00 83 HIS A N 1
ATOM 685 C CA . HIS A 1 83 ? 4.725 1.475 -17.828 1.00 95.00 83 HIS A CA 1
ATOM 686 C C . HIS A 1 83 ? 3.360 0.767 -17.861 1.00 95.00 83 HIS A C 1
ATOM 688 O O . HIS A 1 83 ? 3.302 -0.416 -18.197 1.00 95.00 83 HIS A O 1
ATOM 694 N N . CYS A 1 84 ? 2.272 1.467 -17.519 1.00 93.75 84 CYS A N 1
ATOM 695 C CA . CYS A 1 84 ? 0.895 0.963 -17.541 1.00 93.75 84 CYS A CA 1
ATOM 696 C C . CYS A 1 84 ? 0.666 -0.304 -16.692 1.00 93.75 84 CYS A C 1
ATOM 698 O O . CYS A 1 84 ? -0.236 -1.091 -16.971 1.00 93.75 84 CYS A O 1
ATOM 700 N N . LEU A 1 85 ? 1.472 -0.516 -15.645 1.00 93.12 85 LEU A N 1
ATOM 701 C CA . LEU A 1 85 ? 1.260 -1.587 -14.663 1.00 93.12 85 LEU A CA 1
ATOM 702 C C . LEU A 1 85 ? 0.128 -1.242 -13.686 1.00 93.12 85 LEU A C 1
ATOM 704 O O . LEU A 1 85 ? -0.496 -2.138 -13.122 1.00 93.12 85 LEU A O 1
ATOM 708 N N . ILE A 1 86 ? -0.110 0.054 -13.482 1.00 93.69 86 ILE A N 1
ATOM 709 C CA . ILE A 1 86 ? -1.234 0.631 -12.739 1.00 93.69 86 ILE A CA 1
ATOM 710 C C . ILE A 1 86 ? -1.756 1.857 -13.502 1.00 93.69 86 ILE A C 1
ATOM 712 O O . ILE A 1 86 ? -1.028 2.431 -14.312 1.00 93.69 86 ILE A O 1
ATOM 716 N N . GLY A 1 87 ? -2.996 2.270 -13.233 1.00 93.94 87 GLY A N 1
ATOM 717 C CA . GLY A 1 87 ? -3.539 3.536 -13.737 1.00 93.94 87 GLY A CA 1
ATOM 718 C C . GLY A 1 87 ? -2.871 4.760 -13.098 1.00 93.94 87 GLY A C 1
ATOM 719 O O . GLY A 1 87 ? -2.301 4.669 -12.007 1.00 93.94 87 GLY A O 1
ATOM 720 N N . GLY A 1 88 ? -2.941 5.912 -13.771 1.00 91.44 88 GLY A N 1
ATOM 721 C CA . GLY A 1 88 ? -2.428 7.180 -13.232 1.00 91.44 88 GLY A CA 1
ATOM 722 C C . GLY A 1 88 ? -3.170 7.614 -11.964 1.00 91.44 88 GLY A C 1
ATOM 723 O O . GLY A 1 88 ? -2.545 7.940 -10.961 1.00 91.44 88 GLY A O 1
ATOM 724 N N . ASP A 1 89 ? -4.492 7.466 -11.969 1.00 92.81 89 ASP A N 1
ATOM 725 C CA . ASP A 1 89 ? -5.375 7.663 -10.817 1.00 92.81 89 ASP A CA 1
ATOM 726 C C . ASP A 1 89 ? -4.995 6.750 -9.635 1.00 92.81 89 ASP A C 1
ATOM 728 O O . ASP A 1 89 ? -4.996 7.160 -8.476 1.00 92.81 89 ASP A O 1
ATOM 732 N N . ALA A 1 90 ? -4.629 5.496 -9.919 1.00 90.94 90 ALA A N 1
ATOM 733 C CA . ALA A 1 90 ? -4.147 4.575 -8.901 1.00 90.94 90 ALA A CA 1
ATOM 734 C C . ALA A 1 90 ? -2.808 5.041 -8.321 1.00 90.94 90 ALA A C 1
ATOM 736 O O . ALA A 1 90 ? -2.616 4.952 -7.111 1.00 90.94 90 ALA A O 1
ATOM 737 N N . CYS A 1 91 ? -1.891 5.548 -9.150 1.00 93.88 91 CYS A N 1
ATOM 738 C CA . CYS A 1 91 ? -0.623 6.100 -8.678 1.00 93.88 91 CYS A CA 1
ATOM 739 C C . CYS A 1 91 ? -0.833 7.266 -7.710 1.00 93.88 91 CYS A C 1
ATOM 741 O O . CY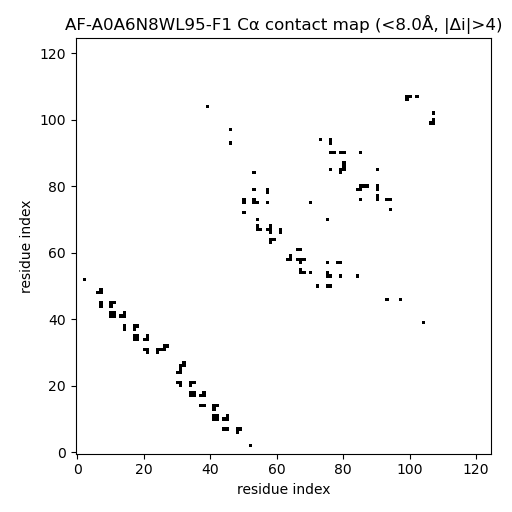S A 1 91 ? -0.194 7.289 -6.662 1.00 93.88 91 CYS A O 1
ATOM 743 N N . GLU A 1 92 ? -1.723 8.201 -8.037 1.00 92.69 92 GLU A N 1
ATOM 744 C CA . GLU A 1 92 ? -2.043 9.342 -7.172 1.00 92.69 92 GLU A CA 1
ATOM 745 C C . GLU A 1 92 ? -2.537 8.873 -5.801 1.00 92.69 92 GLU A C 1
ATOM 747 O O . GLU A 1 92 ? -1.928 9.222 -4.790 1.00 92.69 92 GLU A O 1
ATOM 752 N N . ARG A 1 93 ? -3.516 7.955 -5.770 1.00 90.12 93 ARG A N 1
ATOM 753 C CA . ARG A 1 93 ? -4.011 7.357 -4.517 1.00 90.12 93 ARG A CA 1
ATOM 754 C C . ARG A 1 93 ? -2.891 6.726 -3.688 1.00 90.12 93 ARG A C 1
ATOM 756 O O . ARG A 1 93 ? -2.798 6.955 -2.488 1.00 90.12 93 ARG A O 1
ATOM 763 N N . TRP A 1 94 ? -2.000 5.951 -4.312 1.00 90.25 94 TRP A N 1
ATOM 764 C CA . TRP A 1 94 ? -0.879 5.322 -3.600 1.00 90.25 94 TRP A CA 1
ATOM 765 C C . TRP A 1 94 ? 0.101 6.338 -2.998 1.00 90.25 94 TRP A C 1
ATOM 767 O O . TRP A 1 94 ? 0.632 6.106 -1.907 1.00 90.25 94 TRP A O 1
ATOM 777 N N . LEU A 1 95 ? 0.351 7.451 -3.692 1.00 90.44 95 LEU A N 1
ATOM 778 C CA . LEU A 1 95 ? 1.212 8.525 -3.197 1.00 90.44 95 LEU A CA 1
ATOM 779 C C . LEU A 1 95 ? 0.558 9.280 -2.035 1.00 90.44 95 LEU A C 1
ATOM 781 O O . LEU A 1 95 ? 1.236 9.553 -1.044 1.00 90.44 95 LEU A O 1
ATOM 785 N N . GLU A 1 96 ? -0.746 9.543 -2.116 1.00 88.81 96 GLU A N 1
ATOM 786 C CA . GLU A 1 96 ? -1.531 10.132 -1.024 1.00 88.81 96 GLU A CA 1
ATOM 787 C C . GLU A 1 96 ? -1.503 9.240 0.218 1.00 88.81 96 GLU A C 1
ATOM 789 O O . GLU A 1 96 ? -1.150 9.693 1.307 1.00 88.81 96 GLU A O 1
ATOM 794 N N . TYR A 1 97 ? -1.763 7.941 0.058 1.00 84.69 97 TYR A N 1
ATOM 795 C CA . TYR A 1 97 ? -1.724 7.000 1.174 1.00 84.69 97 TYR A CA 1
ATOM 796 C C . TYR A 1 97 ? -0.348 6.923 1.837 1.00 84.69 97 TYR A C 1
ATOM 798 O O . TYR A 1 97 ? -0.238 6.765 3.054 1.00 84.69 97 TYR A O 1
ATOM 806 N N . ARG A 1 98 ? 0.726 7.033 1.047 1.00 83.19 98 ARG A N 1
ATOM 807 C CA . ARG A 1 98 ? 2.090 7.054 1.577 1.00 83.19 98 ARG A CA 1
ATOM 808 C C . ARG A 1 98 ? 2.401 8.347 2.321 1.00 83.19 98 ARG A C 1
ATOM 810 O O . ARG A 1 98 ? 3.146 8.283 3.303 1.00 83.19 98 ARG A O 1
ATOM 817 N N . ALA A 1 99 ? 1.894 9.482 1.848 1.00 83.38 99 ALA A N 1
ATOM 818 C CA . ALA A 1 99 ? 2.045 10.770 2.516 1.00 83.38 99 ALA A CA 1
ATOM 819 C C . ALA A 1 99 ? 1.334 10.757 3.876 1.00 83.38 99 ALA A C 1
ATOM 821 O O . ALA A 1 99 ? 1.960 11.066 4.886 1.00 83.38 99 ALA A O 1
ATOM 822 N N . ALA A 1 100 ? 0.106 10.231 3.916 1.00 72.88 100 ALA A N 1
ATOM 823 C CA . ALA A 1 100 ? -0.692 10.074 5.132 1.00 72.88 100 ALA A CA 1
ATOM 824 C C . ALA A 1 100 ? -0.075 9.124 6.177 1.00 72.88 100 ALA A C 1
ATOM 826 O O . ALA A 1 100 ? -0.516 9.099 7.317 1.00 72.88 100 ALA A O 1
ATOM 827 N N . ARG A 1 101 ? 0.958 8.340 5.827 1.00 66.19 101 ARG A N 1
ATOM 828 C CA . ARG A 1 101 ? 1.710 7.522 6.796 1.00 66.19 101 ARG A CA 1
ATOM 829 C C . ARG A 1 101 ? 2.566 8.371 7.744 1.00 66.19 101 ARG A C 1
ATOM 831 O O . ARG A 1 101 ? 2.903 7.912 8.830 1.00 66.19 101 ARG A O 1
ATOM 838 N N . ASN A 1 102 ? 2.990 9.556 7.303 1.00 52.88 102 ASN A N 1
ATOM 839 C CA . ASN A 1 102 ? 3.838 10.435 8.108 1.00 52.88 102 ASN A CA 1
ATOM 840 C C . ASN A 1 102 ? 3.021 11.294 9.087 1.00 52.88 102 ASN A C 1
ATOM 842 O O . ASN A 1 102 ? 3.583 11.727 10.089 1.00 52.88 102 ASN A O 1
ATOM 846 N N . ASP A 1 103 ? 1.722 11.477 8.833 1.00 52.31 103 ASP A N 1
ATOM 847 C CA . ASP A 1 103 ? 0.791 12.070 9.786 1.00 52.31 103 ASP A CA 1
ATOM 848 C C . ASP A 1 103 ? 0.224 10.968 10.682 1.00 52.31 103 ASP A C 1
ATOM 850 O O . ASP A 1 103 ? -0.370 9.983 10.244 1.00 52.31 103 ASP A O 1
ATOM 854 N N . THR A 1 104 ? 0.505 11.099 11.974 1.00 45.94 104 THR A N 1
ATOM 855 C CA . THR A 1 104 ? 0.059 10.220 13.058 1.00 45.94 104 THR A CA 1
ATOM 856 C C . THR A 1 104 ? -1.386 9.749 12.864 1.00 45.94 104 THR A C 1
ATOM 858 O O . THR A 1 104 ? -2.242 10.533 12.469 1.00 45.94 104 THR A O 1
ATOM 861 N N . ALA A 1 105 ? -1.655 8.485 13.218 1.00 45.69 105 ALA A N 1
ATOM 862 C CA . ALA A 1 105 ? -2.870 7.678 13.002 1.00 45.69 105 ALA A CA 1
ATOM 863 C C . ALA A 1 105 ? -4.266 8.346 13.154 1.00 45.69 105 ALA A C 1
ATOM 865 O O . ALA A 1 105 ? -5.276 7.709 12.855 1.00 45.69 105 ALA A O 1
ATOM 866 N N . HIS A 1 106 ? -4.363 9.575 13.654 1.00 46.09 106 HIS A N 1
ATOM 867 C CA . HIS A 1 106 ? -5.584 10.365 13.801 1.00 46.09 106 HIS A CA 1
ATOM 868 C C . HIS A 1 106 ? -6.173 10.862 12.466 1.00 46.09 106 HIS A C 1
ATOM 870 O O . HIS A 1 106 ? -7.380 10.750 12.275 1.00 46.09 106 HIS A O 1
ATOM 876 N N . GLU A 1 107 ? -5.364 11.349 11.517 1.00 49.62 107 GLU A N 1
ATOM 877 C CA . GLU A 1 107 ? -5.890 11.892 10.242 1.00 49.62 107 GLU A CA 1
ATOM 878 C C . GLU A 1 107 ? -6.168 10.817 9.183 1.00 49.62 107 GLU A C 1
ATOM 880 O O . GLU A 1 107 ? -6.918 11.036 8.228 1.00 49.62 107 GLU A O 1
ATOM 885 N N . TYR A 1 108 ? -5.625 9.618 9.396 1.00 49.53 108 TYR A N 1
ATOM 886 C CA . TYR A 1 108 ? -5.797 8.464 8.525 1.00 49.53 108 TYR A CA 1
ATOM 887 C C . TYR A 1 108 ? -7.286 8.155 8.294 1.00 49.53 108 TYR A C 1
ATOM 889 O O . TYR A 1 108 ? -7.753 8.149 7.158 1.00 49.53 108 TYR A O 1
ATOM 897 N N . THR A 1 109 ? -8.078 7.983 9.354 1.00 52.28 109 THR A N 1
ATOM 898 C CA . THR A 1 109 ? -9.493 7.600 9.223 1.00 52.28 109 THR A CA 1
ATOM 899 C C . THR A 1 109 ? -10.297 8.614 8.400 1.00 52.28 109 THR A C 1
ATOM 901 O O . THR A 1 109 ? -11.124 8.218 7.584 1.00 52.28 109 THR A O 1
ATOM 904 N N . ALA A 1 110 ? -10.014 9.911 8.534 1.00 56.41 110 ALA A N 1
ATOM 905 C CA . ALA A 1 110 ? -10.745 10.967 7.834 1.00 56.41 110 ALA A CA 1
ATOM 906 C C . ALA A 1 110 ? -10.433 11.020 6.326 1.00 56.41 110 ALA A C 1
ATOM 908 O O . ALA A 1 110 ? -11.350 11.136 5.508 1.00 56.41 110 ALA A O 1
ATOM 909 N N . VAL A 1 111 ? -9.158 10.895 5.941 1.00 58.00 111 VAL A N 1
ATOM 910 C CA . VAL A 1 111 ? -8.754 10.871 4.523 1.00 58.00 111 VAL A CA 1
ATOM 911 C C . VAL A 1 111 ? -9.250 9.594 3.846 1.00 58.00 111 VAL A C 1
ATOM 913 O O . VAL A 1 111 ? -9.772 9.648 2.734 1.00 58.00 111 VAL A O 1
ATOM 916 N N . TRP A 1 112 ? -9.183 8.453 4.536 1.00 57.25 112 TRP A N 1
ATOM 917 C CA . TRP A 1 112 ? -9.708 7.188 4.023 1.00 57.25 112 TRP A CA 1
ATOM 918 C C . TRP A 1 112 ? -11.221 7.229 3.815 1.00 57.25 112 TRP A C 1
ATOM 920 O O . TRP A 1 112 ? -11.672 6.976 2.698 1.00 57.25 112 TRP A O 1
ATOM 930 N N . LEU A 1 113 ? -12.002 7.638 4.821 1.00 55.53 113 LEU A N 1
ATOM 931 C CA . LEU A 1 113 ? -13.466 7.753 4.725 1.00 55.53 113 LEU A CA 1
ATOM 932 C C . LEU A 1 113 ? -13.924 8.599 3.526 1.00 55.53 113 LEU A C 1
ATOM 934 O O . LEU A 1 113 ? -14.933 8.289 2.891 1.00 55.53 113 LEU A O 1
ATOM 938 N N . ARG A 1 114 ? -13.156 9.624 3.148 1.00 56.34 114 ARG A N 1
ATOM 939 C CA . ARG A 1 114 ? -13.466 10.483 1.999 1.00 56.34 114 ARG A CA 1
ATOM 940 C C . ARG A 1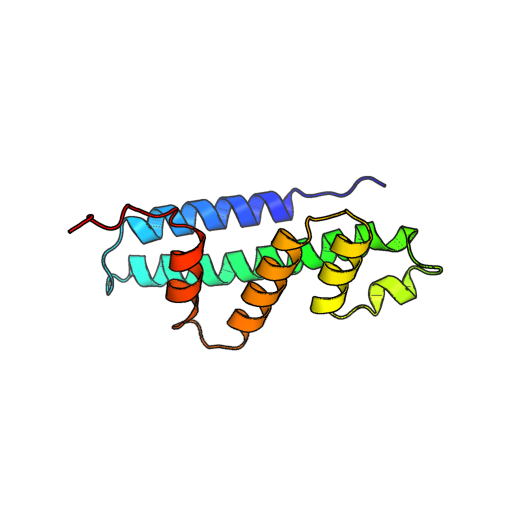 114 ? -13.377 9.771 0.643 1.00 56.34 114 ARG A C 1
ATOM 942 O O . ARG A 1 114 ? -14.074 10.175 -0.283 1.00 56.34 114 ARG A O 1
ATOM 949 N N . HIS A 1 115 ? -12.550 8.734 0.511 1.00 57.56 115 HIS A N 1
ATOM 950 C CA . HIS A 1 115 ? -12.293 8.071 -0.774 1.00 57.56 115 HIS A CA 1
ATOM 951 C C . HIS A 1 115 ? -13.027 6.736 -0.961 1.00 57.56 115 HIS A C 1
ATOM 953 O O . HIS A 1 115 ? -13.223 6.319 -2.101 1.00 57.56 115 HIS A O 1
ATOM 959 N N . ILE A 1 116 ? -13.460 6.080 0.121 1.00 52.16 116 ILE A N 1
ATOM 960 C CA . ILE A 1 116 ? -14.254 4.833 0.070 1.00 52.16 116 ILE A CA 1
ATOM 961 C C . ILE A 1 116 ? -15.770 5.053 0.145 1.00 52.16 116 ILE A C 1
ATOM 963 O O . ILE A 1 116 ? -16.516 4.121 -0.145 1.00 52.16 116 ILE A O 1
ATOM 967 N N . THR A 1 117 ? -16.242 6.262 0.463 1.00 45.28 117 THR A N 1
ATOM 968 C CA . THR A 1 117 ? -17.676 6.588 0.420 1.00 45.28 117 THR A CA 1
ATOM 969 C C . THR A 1 117 ? -18.020 7.198 -0.946 1.00 45.28 117 THR A C 1
ATOM 971 O O . THR A 1 117 ? -17.689 8.363 -1.184 1.00 45.28 117 THR A O 1
ATOM 974 N N . PRO A 1 118 ? -18.662 6.475 -1.885 1.00 49.66 118 PRO A N 1
ATOM 975 C CA . PRO A 1 118 ? -19.182 7.108 -3.086 1.00 49.66 118 PRO A CA 1
ATOM 976 C C . PRO A 1 118 ? -20.338 8.012 -2.657 1.00 49.66 118 PRO A C 1
ATOM 978 O O . PRO A 1 118 ? -21.300 7.522 -2.079 1.00 49.66 118 PRO A O 1
ATOM 981 N N . VAL A 1 119 ? -20.193 9.321 -2.893 1.00 51.62 119 VAL A N 1
ATOM 982 C CA . VAL A 1 119 ? -21.220 10.382 -2.862 1.00 51.62 119 VAL A CA 1
ATOM 983 C C . VAL A 1 119 ? -22.597 9.887 -2.386 1.00 51.62 119 VAL A C 1
ATOM 985 O O . VAL A 1 119 ? -23.501 9.662 -3.190 1.00 51.62 119 VAL A O 1
ATOM 988 N N . ALA A 1 120 ? -22.773 9.726 -1.071 1.00 43.66 120 ALA A N 1
ATOM 989 C CA 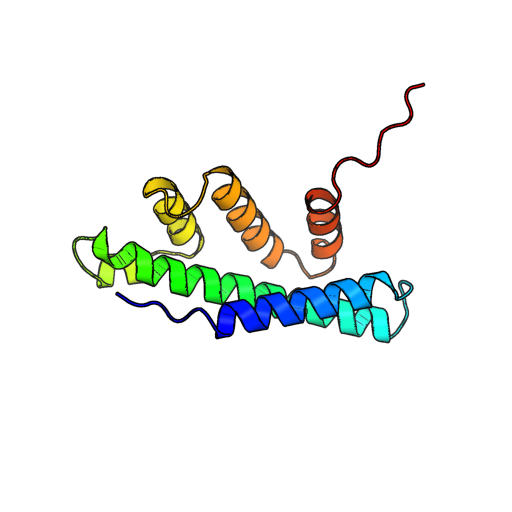. ALA A 1 120 ? -24.110 9.705 -0.499 1.00 43.66 120 ALA A CA 1
ATOM 990 C C . ALA A 1 120 ? -24.664 11.118 -0.716 1.00 43.66 120 ALA A C 1
ATOM 992 O O . ALA A 1 120 ? -24.037 12.107 -0.331 1.00 43.66 120 ALA A O 1
ATOM 993 N N . GLY A 1 121 ? -25.748 11.197 -1.485 1.00 44.41 121 GLY A N 1
ATOM 994 C CA . GLY A 1 121 ? -26.198 12.408 -2.154 1.00 44.41 121 GLY A CA 1
ATOM 995 C C . GLY A 1 121 ? -26.295 13.623 -1.235 1.00 44.41 121 GLY A C 1
ATOM 996 O O . GLY A 1 121 ? -26.868 13.567 -0.150 1.00 44.41 121 GLY A O 1
ATOM 997 N N . ARG A 1 122 ? -25.785 14.760 -1.724 1.00 36.81 122 ARG A N 1
ATOM 998 C CA . ARG A 1 122 ? -26.204 16.065 -1.207 1.00 36.81 122 ARG A CA 1
ATOM 999 C C . ARG A 1 122 ? -27.727 16.166 -1.364 1.00 36.81 122 ARG A C 1
ATOM 1001 O O . ARG A 1 122 ? -28.201 15.976 -2.490 1.00 36.81 122 ARG A O 1
ATOM 1008 N N . PRO A 1 123 ? -28.490 16.510 -0.316 1.00 44.91 123 PRO A N 1
ATOM 1009 C CA . PRO A 1 123 ? -29.863 16.936 -0.510 1.00 44.91 123 PRO A CA 1
ATOM 1010 C C . PRO A 1 123 ? -29.826 18.237 -1.317 1.00 44.91 123 PRO A C 1
ATOM 1012 O O . PRO A 1 123 ? -29.175 19.209 -0.930 1.00 44.91 123 PRO A O 1
ATOM 1015 N N . ARG A 1 124 ? -30.460 18.218 -2.492 1.00 40.41 124 ARG A N 1
ATOM 1016 C CA . ARG A 1 124 ? -30.758 19.437 -3.242 1.00 40.41 124 ARG A CA 1
ATOM 1017 C C . ARG A 1 124 ? -31.772 20.226 -2.413 1.00 40.41 124 ARG A C 1
ATOM 1019 O O . ARG A 1 124 ? -32.880 19.738 -2.206 1.00 40.41 124 ARG A O 1
ATOM 1026 N N . THR A 1 125 ? -31.349 21.379 -1.908 1.00 59.84 125 THR A N 1
ATOM 1027 C CA . THR A 1 125 ? -32.243 22.497 -1.575 1.00 59.84 125 THR A CA 1
ATOM 1028 C C . THR A 1 125 ? -32.913 23.008 -2.837 1.00 59.84 125 THR A C 1
ATOM 1030 O O . THR A 1 125 ? -32.193 23.061 -3.865 1.00 59.84 125 THR A O 1
#

Secondary structure (DSSP, 8-state):
-----HHHHHHHHHHHHHHHHHTTS-TT-HHHHHHHHHHHHHHHHHHHHHHHHHHHHHGGGSSSHHHHHT--HHHHHHHHHHTTSS-HHHHHHHHHHHHTTTS-THHHHHHHHHHHS--PPPP--